Protein AF-I7J2C7-F1 (afdb_monomer_lite)

Organism: NCBI:txid1091495

Sequence (178 aa):
MNTPAATLNEISPRSGIKGGLLIFFVYQILDLVGWIIYYGMISTVLFKLRSLVIQTFQSHSVIPSNYNFALNLLLTTASLNILVGFYSIFLKYKILRFTRDKSNPKSPRKIVKLMWIDYLCNLMGYGFLLISVFSLNGFRTNNALEFGTVAGLIGFKIMWTWYFKNSTRVFNTYGANA

Structure (mmCIF, N/CA/C/O backbone):
data_AF-I7J2C7-F1
#
_entry.id   AF-I7J2C7-F1
#
loop_
_atom_site.group_PDB
_atom_site.id
_atom_site.type_symbol
_atom_site.label_atom_id
_atom_site.label_alt_id
_atom_site.label_comp_id
_atom_site.label_asym_id
_atom_site.label_entity_id
_atom_site.label_seq_id
_atom_site.pdbx_PDB_ins_code
_atom_site.Cartn_x
_atom_site.Cartn_y
_atom_site.Cartn_z
_atom_site.occupancy
_atom_site.B_iso_or_equiv
_atom_site.auth_seq_id
_atom_site.auth_comp_id
_atom_site.auth_asym_id
_atom_site.auth_atom_id
_atom_site.pdbx_PDB_model_num
ATOM 1 N N . MET A 1 1 ? -16.400 -36.805 43.808 1.00 37.84 1 MET A N 1
ATOM 2 C CA . MET A 1 1 ? -15.170 -36.302 43.160 1.00 37.84 1 MET A CA 1
ATOM 3 C C . MET A 1 1 ? -15.551 -35.833 41.771 1.00 37.84 1 MET A C 1
ATOM 5 O O . MET A 1 1 ? -15.903 -36.654 40.938 1.00 37.84 1 MET A O 1
ATOM 9 N N . ASN A 1 2 ? -15.588 -34.516 41.581 1.00 38.22 2 ASN A N 1
ATOM 10 C CA . ASN A 1 2 ? -15.958 -33.877 40.323 1.00 38.22 2 ASN A CA 1
ATOM 11 C C . ASN A 1 2 ? -14.674 -33.604 39.545 1.00 38.22 2 ASN A C 1
ATOM 13 O O . ASN A 1 2 ? -13.873 -32.782 39.979 1.00 38.22 2 ASN A O 1
ATOM 17 N N . THR A 1 3 ? -14.480 -34.263 38.412 1.00 39.06 3 THR A N 1
ATOM 18 C CA . THR A 1 3 ? -13.583 -33.777 37.363 1.00 39.06 3 THR A CA 1
ATOM 19 C C . THR A 1 3 ? -14.433 -32.927 36.422 1.00 39.06 3 THR A C 1
ATOM 21 O O . THR A 1 3 ? -15.258 -33.480 35.693 1.00 39.06 3 THR A O 1
ATOM 24 N N . PRO A 1 4 ? -14.309 -31.587 36.434 1.00 41.97 4 PRO A N 1
ATOM 25 C CA . PRO A 1 4 ? -14.944 -30.775 35.415 1.00 41.97 4 PRO A CA 1
ATOM 26 C C . PRO A 1 4 ? -14.268 -31.085 34.085 1.00 41.97 4 PRO A C 1
ATOM 28 O O . PRO A 1 4 ? -13.038 -31.103 33.993 1.00 41.97 4 PRO A O 1
ATOM 31 N N . ALA A 1 5 ? -15.093 -31.330 33.070 1.00 42.91 5 ALA A N 1
ATOM 32 C CA . ALA A 1 5 ? -14.685 -31.402 31.681 1.00 42.91 5 ALA A CA 1
ATOM 33 C C . ALA A 1 5 ? -13.742 -30.233 31.374 1.00 42.91 5 ALA A C 1
ATOM 35 O O . ALA A 1 5 ? -14.137 -29.070 31.481 1.00 42.91 5 ALA A O 1
ATOM 36 N N . ALA A 1 6 ? -12.493 -30.558 31.033 1.00 43.91 6 ALA A N 1
ATOM 37 C CA . ALA A 1 6 ? -11.533 -29.598 30.524 1.00 43.91 6 ALA A CA 1
ATOM 38 C C . ALA A 1 6 ? -12.186 -28.906 29.326 1.00 43.91 6 ALA A C 1
ATOM 40 O O . ALA A 1 6 ? -12.436 -29.503 28.279 1.00 43.91 6 ALA A O 1
ATOM 41 N N . THR A 1 7 ? -12.559 -27.655 29.556 1.00 42.50 7 THR A N 1
ATOM 42 C CA . THR A 1 7 ? -13.227 -26.786 28.608 1.00 42.50 7 THR A CA 1
ATOM 43 C C . THR A 1 7 ? -12.412 -26.726 27.330 1.00 42.50 7 THR A C 1
ATOM 45 O O . THR A 1 7 ? -11.284 -26.237 27.315 1.00 42.50 7 THR A O 1
ATOM 48 N N . LEU A 1 8 ? -13.037 -27.180 26.251 1.00 36.81 8 LEU A N 1
ATOM 49 C CA . LEU A 1 8 ? -12.616 -27.111 24.853 1.00 36.81 8 LEU A CA 1
ATOM 50 C C . LEU A 1 8 ? -12.587 -25.649 24.333 1.00 36.81 8 LEU A C 1
ATOM 52 O O . LEU A 1 8 ? -13.018 -25.364 23.223 1.00 36.81 8 LEU A O 1
ATOM 56 N N . ASN A 1 9 ? -12.120 -24.702 25.157 1.00 37.16 9 ASN A N 1
ATOM 57 C CA . ASN A 1 9 ? -12.208 -23.253 24.941 1.00 37.16 9 ASN A CA 1
ATOM 58 C C . ASN A 1 9 ? -10.862 -22.557 24.691 1.00 37.16 9 ASN A C 1
ATOM 60 O O . ASN A 1 9 ? -10.829 -21.334 24.570 1.00 37.16 9 ASN A O 1
ATOM 64 N N . GLU A 1 10 ? -9.753 -23.283 24.551 1.00 36.59 10 GLU A N 1
ATOM 65 C CA . GLU A 1 10 ? -8.435 -22.658 24.347 1.00 36.59 10 GLU A CA 1
ATOM 66 C C . GLU A 1 10 ? -7.844 -22.852 22.948 1.00 36.59 10 GLU A C 1
ATOM 68 O O . GLU A 1 10 ? -6.632 -22.867 22.760 1.00 36.59 10 GLU A O 1
ATOM 73 N N . ILE A 1 11 ? -8.702 -22.875 21.927 1.00 40.72 11 ILE A N 1
ATOM 74 C CA . ILE A 1 11 ? -8.290 -22.500 20.563 1.00 40.72 11 ILE A CA 1
ATOM 75 C C . ILE A 1 11 ? -9.094 -21.274 20.106 1.00 40.72 11 ILE A C 1
ATOM 77 O O . ILE A 1 11 ? -9.543 -21.153 18.972 1.00 40.72 11 ILE A O 1
ATOM 81 N N . SER A 1 12 ? -9.295 -20.314 21.012 1.00 39.72 12 SER A N 1
ATOM 82 C CA . SER A 1 12 ? -9.587 -18.938 20.611 1.00 39.72 12 SER A CA 1
ATOM 83 C C . SER A 1 12 ? -8.271 -18.311 20.143 1.00 39.72 12 SER A C 1
ATOM 85 O O . SER A 1 12 ? -7.326 -18.263 20.936 1.00 39.72 12 SER A O 1
ATOM 87 N N . PRO A 1 13 ? -8.160 -17.776 18.911 1.00 42.62 13 PRO A N 1
ATOM 88 C CA . PRO A 1 13 ? -6.963 -17.049 18.528 1.00 42.62 13 PRO A CA 1
ATOM 89 C C . PRO A 1 13 ? -6.772 -15.895 19.516 1.00 42.62 13 PRO A C 1
ATOM 91 O O . PRO A 1 13 ? -7.658 -15.060 19.705 1.00 42.62 13 PRO A O 1
ATOM 94 N N . ARG A 1 14 ? -5.595 -15.840 20.148 1.00 45.19 14 ARG A N 1
ATOM 95 C CA . ARG A 1 14 ? -5.160 -14.792 21.093 1.00 45.19 14 ARG A CA 1
ATOM 96 C C . ARG A 1 14 ? -5.296 -13.356 20.554 1.00 45.19 14 ARG A C 1
ATOM 98 O O . ARG A 1 14 ? -5.109 -12.398 21.297 1.00 45.19 14 ARG A O 1
ATOM 105 N N . SER A 1 15 ? -5.664 -13.153 19.290 1.00 50.53 15 SER A N 1
ATOM 106 C CA . SER A 1 15 ? -6.125 -11.862 18.792 1.00 50.53 15 SER A CA 1
ATOM 107 C C . SER A 1 15 ? -7.632 -11.726 19.006 1.00 50.53 15 SER A C 1
ATOM 109 O O . SER A 1 15 ? -8.421 -12.174 18.180 1.00 50.53 15 SER A O 1
ATOM 111 N N . GLY A 1 16 ? -8.068 -11.033 20.060 1.00 57.75 16 GLY A N 1
ATOM 112 C CA . GLY A 1 16 ? -9.484 -10.649 20.229 1.00 57.75 16 GLY A CA 1
ATOM 113 C C . GLY A 1 16 ? -9.999 -9.625 19.189 1.00 57.75 16 GLY A C 1
ATOM 114 O O . GLY A 1 16 ? -10.670 -8.669 19.562 1.00 57.75 16 GLY A O 1
ATOM 115 N N . ILE A 1 17 ? -9.558 -9.726 17.937 1.00 65.06 17 ILE A N 1
ATOM 116 C CA . ILE A 1 17 ? -10.013 -8.984 16.765 1.00 65.06 17 ILE A CA 1
ATOM 117 C C . ILE A 1 17 ? -11.156 -9.825 16.179 1.00 65.06 17 ILE A C 1
ATOM 119 O O . ILE A 1 17 ? -10.936 -10.974 15.810 1.00 65.06 17 ILE A O 1
ATOM 123 N N . LYS A 1 18 ? -12.383 -9.292 16.134 1.00 76.56 18 LYS A N 1
ATOM 124 C CA . LYS A 1 18 ? -13.581 -10.036 15.697 1.00 76.56 18 LYS A CA 1
ATOM 125 C C . LYS A 1 18 ? -14.378 -9.260 14.642 1.00 76.56 18 LYS A C 1
ATOM 127 O O . LYS A 1 18 ? -14.317 -8.030 14.573 1.00 76.56 18 LYS A O 1
ATOM 132 N N . GLY A 1 19 ? -15.160 -9.981 13.836 1.00 83.06 19 GLY A N 1
ATOM 133 C CA . GLY A 1 19 ? -16.050 -9.405 12.820 1.00 83.06 19 GLY A CA 1
ATOM 134 C C . GLY A 1 19 ? -15.302 -8.627 11.730 1.00 83.06 19 GLY A C 1
ATOM 135 O O . GLY A 1 19 ? -14.233 -9.043 11.297 1.00 83.06 19 GLY A O 1
ATOM 136 N N . GLY A 1 20 ? -15.827 -7.470 11.312 1.00 84.12 20 GLY A N 1
ATOM 137 C CA . GLY A 1 20 ? -15.223 -6.644 10.251 1.00 84.12 20 GLY A CA 1
ATOM 138 C C . GLY A 1 20 ? -13.767 -6.228 10.503 1.00 84.12 20 GLY A C 1
ATOM 139 O O . GLY A 1 20 ? -13.012 -6.025 9.562 1.00 84.12 20 GLY A O 1
ATOM 140 N N . LEU A 1 21 ? -13.336 -6.178 11.766 1.00 85.38 21 LEU A N 1
ATOM 141 C CA . LEU A 1 21 ? -11.957 -5.866 12.146 1.00 85.38 21 LEU A CA 1
ATOM 142 C C . LEU A 1 21 ? -11.003 -7.031 11.838 1.00 85.38 21 LEU A C 1
ATOM 144 O O . LEU A 1 21 ? -9.850 -6.808 11.479 1.00 85.38 21 LEU A O 1
ATOM 148 N N . LEU A 1 22 ? -11.501 -8.270 11.927 1.00 86.81 22 LEU A N 1
ATOM 149 C CA . LEU A 1 22 ? -10.761 -9.470 11.536 1.00 86.81 22 LEU A CA 1
ATOM 150 C C . LEU A 1 22 ? -10.650 -9.552 10.015 1.00 86.81 22 LEU A C 1
ATOM 152 O O . LEU A 1 22 ? -9.568 -9.817 9.506 1.00 86.81 22 LEU A O 1
ATOM 156 N N . ILE A 1 23 ? -11.739 -9.249 9.301 1.00 90.38 23 ILE A N 1
ATOM 157 C CA . ILE A 1 23 ? -11.749 -9.186 7.831 1.00 90.38 23 ILE A CA 1
ATOM 158 C C . ILE A 1 23 ? -10.731 -8.152 7.344 1.00 90.38 23 ILE A C 1
ATOM 160 O O . ILE A 1 23 ? -9.902 -8.464 6.494 1.00 90.38 23 ILE A O 1
ATOM 164 N N . PHE A 1 24 ? -10.732 -6.952 7.935 1.00 90.69 24 PHE A N 1
ATOM 165 C CA . PHE A 1 24 ? -9.732 -5.928 7.642 1.00 90.69 24 PHE A CA 1
ATOM 166 C C . PHE A 1 24 ? -8.308 -6.431 7.890 1.00 90.69 24 PHE A C 1
ATOM 168 O O . PHE A 1 24 ? -7.430 -6.261 7.050 1.00 90.69 24 PHE A O 1
ATOM 175 N N . PHE A 1 25 ? -8.081 -7.062 9.043 1.00 90.00 25 PHE A N 1
ATOM 176 C CA . PHE A 1 25 ? -6.768 -7.557 9.430 1.00 90.00 25 PHE A CA 1
ATOM 177 C C . PHE A 1 25 ? -6.238 -8.625 8.459 1.00 90.00 25 PHE A C 1
ATOM 179 O O . PHE A 1 25 ? -5.095 -8.534 8.018 1.00 90.00 25 PHE A O 1
ATOM 186 N N . VAL A 1 26 ? -7.075 -9.595 8.079 1.00 90.88 26 VAL A N 1
ATOM 187 C CA . VAL A 1 26 ? -6.729 -10.633 7.094 1.00 90.88 26 VAL A CA 1
ATOM 188 C C . VAL A 1 26 ? -6.475 -10.016 5.721 1.00 90.88 26 VAL A C 1
ATOM 190 O O . VAL A 1 26 ? -5.464 -10.332 5.099 1.00 90.88 26 VAL A O 1
ATOM 193 N N . TYR A 1 27 ? -7.327 -9.085 5.280 1.00 90.81 27 TYR A N 1
ATOM 194 C CA . TYR A 1 27 ? -7.121 -8.352 4.030 1.00 90.81 27 TYR A CA 1
ATOM 195 C C . TYR A 1 27 ? -5.754 -7.654 4.005 1.00 90.81 27 TYR A C 1
ATOM 197 O O . TYR A 1 27 ? -5.016 -7.803 3.041 1.00 90.81 27 TYR A O 1
ATOM 205 N N . GLN A 1 28 ? -5.376 -6.950 5.077 1.00 90.69 28 GLN A N 1
ATOM 206 C CA . GLN A 1 28 ? -4.086 -6.255 5.149 1.00 90.69 28 GLN A CA 1
ATOM 207 C C . GLN A 1 28 ? -2.888 -7.219 5.127 1.00 90.69 28 GLN A C 1
ATOM 209 O O . GLN A 1 28 ? -1.834 -6.855 4.610 1.00 90.69 28 GLN A O 1
ATOM 214 N N . ILE A 1 29 ? -3.029 -8.442 5.656 1.00 91.88 29 ILE A N 1
ATOM 215 C CA . ILE A 1 29 ? -1.995 -9.483 5.530 1.00 91.88 29 ILE A CA 1
ATOM 216 C C . ILE A 1 29 ? -1.878 -9.943 4.078 1.00 91.88 29 ILE A C 1
ATOM 218 O O . ILE A 1 29 ? -0.770 -9.985 3.553 1.00 91.88 29 ILE A O 1
ATOM 222 N N . LEU A 1 30 ? -2.998 -10.287 3.438 1.00 91.94 30 LEU A N 1
ATOM 223 C CA . LEU A 1 30 ? -3.001 -10.756 2.050 1.00 91.94 30 LEU A CA 1
ATOM 224 C C . LEU A 1 30 ? -2.448 -9.687 1.103 1.00 91.94 30 LEU A C 1
ATOM 226 O O . LEU A 1 30 ? -1.608 -9.992 0.262 1.00 91.94 30 LEU A O 1
ATOM 230 N N . ASP A 1 31 ? -2.860 -8.435 1.299 1.00 87.81 31 ASP A N 1
ATOM 231 C CA . ASP A 1 31 ? -2.361 -7.275 0.564 1.00 87.81 31 ASP A CA 1
ATOM 232 C C . ASP A 1 31 ? -0.843 -7.120 0.774 1.00 87.81 31 ASP A C 1
ATOM 234 O O . ASP A 1 31 ? -0.085 -7.071 -0.190 1.00 87.81 31 ASP A O 1
ATOM 238 N N . LEU A 1 32 ? -0.356 -7.159 2.021 1.00 91.38 32 LEU A N 1
ATOM 239 C CA . LEU A 1 32 ? 1.082 -7.104 2.318 1.00 91.38 32 LEU A CA 1
ATOM 240 C C . LEU A 1 32 ? 1.875 -8.224 1.623 1.00 91.38 32 LEU A C 1
ATOM 242 O O . LEU A 1 32 ? 2.908 -7.946 1.015 1.00 91.38 32 LEU A O 1
ATOM 246 N N . VAL A 1 33 ? 1.410 -9.473 1.705 1.00 91.25 33 VAL A N 1
ATOM 247 C CA . VAL A 1 33 ? 2.074 -10.624 1.069 1.00 91.25 33 VAL A CA 1
ATOM 248 C C . VAL A 1 33 ? 2.099 -10.459 -0.451 1.00 91.25 33 VAL A C 1
ATOM 250 O O . VAL A 1 33 ? 3.151 -10.643 -1.061 1.00 91.25 33 VAL A O 1
ATOM 253 N N . GLY A 1 34 ? 0.979 -10.051 -1.053 1.00 87.06 34 GLY A N 1
ATOM 254 C CA . GLY A 1 34 ? 0.893 -9.784 -2.488 1.00 87.06 34 GLY A CA 1
ATOM 255 C C . GLY A 1 34 ? 1.897 -8.724 -2.942 1.00 87.06 34 GLY A C 1
ATOM 256 O O . GLY A 1 34 ? 2.622 -8.937 -3.913 1.00 87.06 34 GLY A O 1
ATOM 257 N N . TRP A 1 35 ? 2.018 -7.624 -2.196 1.00 85.69 35 TRP A N 1
ATOM 258 C CA . TRP A 1 35 ? 2.981 -6.564 -2.499 1.00 85.69 35 TRP A CA 1
ATOM 259 C C . TRP A 1 35 ? 4.440 -6.995 -2.327 1.00 85.69 35 TRP A C 1
ATOM 261 O O . TRP A 1 35 ? 5.276 -6.620 -3.148 1.00 85.69 35 TRP A O 1
ATOM 271 N N . ILE A 1 36 ? 4.757 -7.804 -1.310 1.00 86.56 36 ILE A N 1
ATOM 272 C CA . ILE A 1 36 ? 6.105 -8.368 -1.136 1.00 86.56 36 ILE A CA 1
ATOM 273 C C . ILE A 1 36 ? 6.481 -9.235 -2.343 1.00 86.56 36 ILE A C 1
ATOM 275 O O . ILE A 1 36 ? 7.577 -9.084 -2.882 1.00 86.56 36 ILE A O 1
ATOM 279 N N . ILE A 1 37 ? 5.575 -10.108 -2.794 1.00 86.69 37 ILE A N 1
ATOM 280 C CA . ILE A 1 37 ? 5.808 -10.970 -3.962 1.00 86.69 37 ILE A CA 1
ATOM 281 C C . ILE A 1 37 ? 5.993 -10.117 -5.221 1.00 86.69 37 ILE A C 1
ATOM 283 O O . ILE A 1 37 ? 6.993 -10.266 -5.923 1.00 86.69 37 ILE A O 1
ATOM 287 N N . TYR A 1 38 ? 5.073 -9.183 -5.476 1.00 83.31 38 TYR A N 1
ATOM 288 C CA . TYR A 1 38 ? 5.108 -8.301 -6.643 1.00 83.31 38 TYR A CA 1
ATOM 289 C C . TYR A 1 38 ? 6.422 -7.513 -6.738 1.00 83.31 38 TYR A C 1
ATOM 291 O O . TYR A 1 38 ? 7.107 -7.552 -7.764 1.00 83.31 38 TYR A O 1
ATOM 299 N N . TYR A 1 39 ? 6.836 -6.857 -5.651 1.00 78.88 39 TYR A N 1
ATOM 300 C CA . TYR A 1 39 ? 8.082 -6.091 -5.643 1.00 78.88 39 TYR A CA 1
ATOM 301 C C . TYR A 1 39 ? 9.337 -6.961 -5.624 1.00 78.88 39 TYR A C 1
ATOM 303 O O . TYR A 1 39 ? 10.355 -6.550 -6.185 1.00 78.88 39 TYR A O 1
ATOM 311 N N . GLY A 1 40 ? 9.279 -8.168 -5.056 1.00 79.75 40 GLY A N 1
ATOM 312 C CA . GLY A 1 40 ? 10.351 -9.154 -5.192 1.00 79.75 40 GLY A CA 1
ATOM 313 C C . GLY A 1 40 ? 10.581 -9.546 -6.656 1.00 79.75 40 GLY A C 1
ATOM 314 O O . GLY A 1 40 ? 11.722 -9.550 -7.133 1.00 79.75 40 GLY A O 1
ATOM 315 N N . MET A 1 41 ? 9.501 -9.788 -7.408 1.00 79.50 41 MET A N 1
ATOM 316 C CA . MET A 1 41 ? 9.576 -10.101 -8.840 1.00 79.50 41 MET A CA 1
ATOM 317 C C . MET A 1 41 ? 10.127 -8.921 -9.650 1.00 79.50 41 MET A C 1
ATOM 319 O O . MET A 1 41 ? 11.067 -9.098 -10.425 1.00 79.50 41 MET A O 1
ATOM 323 N N . ILE A 1 42 ? 9.610 -7.708 -9.426 1.00 75.94 42 ILE A N 1
ATOM 324 C CA . ILE A 1 42 ? 10.071 -6.497 -10.126 1.00 75.94 42 ILE A CA 1
ATOM 325 C C . ILE A 1 42 ? 11.546 -6.211 -9.850 1.00 75.94 42 ILE A C 1
ATOM 327 O O . ILE A 1 42 ? 12.306 -5.942 -10.781 1.00 75.94 42 ILE A O 1
ATOM 331 N N . SER A 1 43 ? 11.979 -6.326 -8.594 1.00 70.88 43 SER A N 1
ATOM 332 C CA . SER A 1 43 ? 13.382 -6.114 -8.221 1.00 70.88 43 SER A CA 1
ATOM 333 C C . SER A 1 43 ? 14.312 -7.094 -8.944 1.00 70.88 43 SER A C 1
ATOM 335 O O . SER A 1 43 ? 15.374 -6.703 -9.427 1.00 70.88 43 SER A O 1
ATOM 337 N N . THR A 1 44 ? 13.886 -8.352 -9.097 1.00 76.12 44 THR A N 1
ATOM 338 C CA . THR A 1 44 ? 14.642 -9.378 -9.834 1.00 76.12 44 THR A CA 1
ATOM 339 C C . THR A 1 44 ? 14.776 -9.033 -11.320 1.00 76.12 44 THR A C 1
ATOM 341 O O . THR A 1 44 ? 15.859 -9.152 -11.896 1.00 76.12 44 THR A O 1
ATOM 344 N N . VAL A 1 45 ? 13.686 -8.581 -11.948 1.00 72.94 45 VAL A N 1
ATOM 345 C CA . VAL A 1 45 ? 13.679 -8.161 -13.360 1.00 72.94 45 VAL A CA 1
ATOM 346 C C . VAL A 1 45 ? 14.595 -6.955 -13.573 1.00 72.94 45 VAL A C 1
ATOM 348 O O . VAL A 1 45 ? 15.385 -6.937 -14.517 1.00 72.94 45 VAL A O 1
ATOM 351 N N . LEU A 1 46 ? 14.563 -5.981 -12.664 1.00 70.38 46 LEU A N 1
ATOM 352 C CA . LEU A 1 46 ? 15.393 -4.781 -12.751 1.00 70.38 46 LEU A CA 1
ATOM 353 C C . LEU A 1 46 ? 16.877 -5.060 -12.529 1.00 70.38 46 LEU A C 1
ATOM 355 O O . LEU A 1 46 ? 17.712 -4.461 -13.205 1.00 70.38 46 LEU A O 1
ATOM 359 N N . PHE A 1 47 ? 17.220 -6.009 -11.658 1.00 71.94 47 PHE A N 1
ATOM 360 C CA . PHE A 1 47 ? 18.605 -6.446 -11.495 1.00 71.94 47 PHE A CA 1
ATOM 361 C C . PHE A 1 47 ? 19.161 -7.058 -12.791 1.00 71.94 47 PHE A C 1
ATOM 363 O O . PHE A 1 47 ? 20.267 -6.717 -13.216 1.00 71.94 47 PHE A O 1
ATOM 370 N N . LYS A 1 48 ? 18.364 -7.898 -13.468 1.00 73.12 48 LYS A N 1
ATOM 371 C CA . LYS A 1 48 ? 18.728 -8.476 -14.772 1.00 73.12 48 LYS A CA 1
ATOM 372 C C . LYS A 1 48 ? 18.861 -7.407 -15.858 1.00 73.12 48 LYS A C 1
ATOM 374 O O . LYS A 1 48 ? 19.867 -7.395 -16.561 1.00 73.12 48 LYS A O 1
ATOM 379 N N . LEU A 1 49 ? 17.900 -6.485 -15.956 1.00 68.31 49 LEU A N 1
ATOM 380 C CA . LEU A 1 49 ? 17.953 -5.358 -16.897 1.00 68.31 49 LEU A CA 1
ATOM 381 C C . LEU A 1 49 ? 19.199 -4.502 -16.674 1.00 68.31 49 LEU A C 1
ATOM 383 O O . LEU A 1 49 ? 19.921 -4.230 -17.625 1.00 68.31 49 LEU A O 1
ATOM 387 N N . ARG A 1 50 ? 19.511 -4.141 -15.425 1.00 68.06 50 ARG A N 1
ATOM 388 C CA . ARG A 1 50 ? 20.723 -3.382 -15.091 1.00 68.06 50 ARG A CA 1
ATOM 389 C C . ARG A 1 50 ? 21.995 -4.108 -15.532 1.00 68.06 50 ARG A C 1
ATOM 391 O O . ARG A 1 50 ? 22.880 -3.472 -16.095 1.00 68.06 50 ARG A O 1
ATOM 398 N N . SER A 1 51 ? 22.089 -5.417 -15.298 1.00 70.50 51 SER A N 1
ATOM 399 C CA . SER A 1 51 ? 23.232 -6.219 -15.756 1.00 70.50 51 SER A CA 1
ATOM 400 C C . SER A 1 51 ? 23.380 -6.179 -17.279 1.00 70.50 51 SER A C 1
ATOM 402 O O . SER A 1 51 ? 24.485 -6.017 -17.790 1.00 70.50 51 SER A O 1
ATOM 404 N N . LEU A 1 52 ? 22.264 -6.294 -17.999 1.00 70.00 52 LEU A N 1
ATOM 405 C CA . LEU A 1 52 ? 22.223 -6.287 -19.461 1.00 70.00 52 LEU A CA 1
ATOM 406 C C . LEU A 1 52 ? 22.606 -4.909 -20.023 1.00 70.00 52 LEU A C 1
ATOM 408 O O . LEU A 1 52 ? 23.371 -4.814 -20.980 1.00 70.00 52 LEU A O 1
ATOM 412 N N . VAL A 1 53 ? 22.166 -3.834 -19.363 1.00 68.00 53 VAL A N 1
ATOM 413 C CA . VAL A 1 53 ? 22.598 -2.461 -19.649 1.00 68.00 53 VAL A CA 1
ATOM 414 C C . VAL A 1 53 ? 24.109 -2.321 -19.490 1.00 68.00 53 VAL A C 1
ATOM 416 O O . VAL A 1 53 ? 24.770 -1.904 -20.434 1.00 68.00 53 VAL A O 1
ATOM 419 N N . ILE A 1 54 ? 24.679 -2.719 -18.348 1.00 71.06 54 ILE A N 1
ATOM 420 C CA . ILE A 1 54 ? 26.129 -2.620 -18.100 1.00 71.06 54 ILE A CA 1
ATOM 421 C C . ILE A 1 54 ? 26.925 -3.370 -19.178 1.00 71.06 54 ILE A C 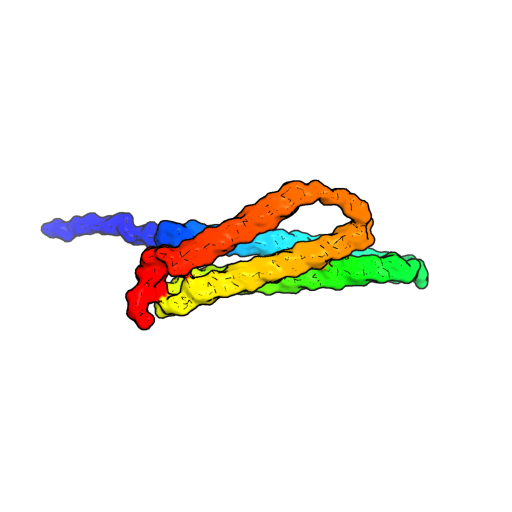1
ATOM 423 O O . ILE A 1 54 ? 27.877 -2.817 -19.722 1.00 71.06 54 ILE A O 1
ATOM 427 N N . GLN A 1 55 ? 26.502 -4.583 -19.545 1.00 72.38 55 GLN A N 1
ATOM 428 C CA . GLN A 1 55 ? 27.136 -5.360 -20.618 1.00 72.38 55 GLN A CA 1
ATOM 429 C C . GLN A 1 55 ? 27.038 -4.670 -21.987 1.00 72.38 55 GLN A C 1
ATOM 431 O O . GLN A 1 55 ? 27.988 -4.688 -22.769 1.00 72.38 55 GLN A O 1
ATOM 436 N N . THR A 1 56 ? 25.910 -4.019 -22.277 1.00 67.19 56 THR A N 1
ATOM 437 C CA . THR A 1 56 ? 25.715 -3.275 -23.531 1.00 67.19 56 THR A CA 1
ATOM 438 C C . THR A 1 56 ? 26.628 -2.045 -23.592 1.00 67.19 56 THR A C 1
ATOM 440 O O . THR A 1 56 ? 27.257 -1.802 -24.617 1.00 67.19 56 THR A O 1
ATOM 443 N N . PHE A 1 57 ? 26.782 -1.318 -22.480 1.00 67.69 57 PHE A N 1
ATOM 444 C CA . PHE A 1 57 ? 27.724 -0.194 -22.370 1.00 67.69 57 PHE A CA 1
ATOM 445 C C . PHE A 1 57 ? 29.189 -0.624 -22.464 1.00 67.69 57 PHE A C 1
ATOM 447 O O . PHE A 1 57 ? 29.998 0.105 -23.024 1.00 67.69 57 PHE A O 1
ATOM 454 N N . GLN A 1 58 ? 29.542 -1.796 -21.937 1.00 70.81 58 GLN A N 1
ATOM 455 C CA . GLN A 1 58 ? 30.906 -2.325 -22.036 1.00 70.81 58 GLN A CA 1
ATOM 456 C C . GLN A 1 58 ? 31.258 -2.815 -23.447 1.00 70.81 58 GLN A C 1
ATOM 458 O O . GLN A 1 58 ? 32.432 -2.845 -23.801 1.00 70.81 58 GLN A O 1
ATOM 463 N N . SER A 1 59 ? 30.261 -3.205 -24.247 1.00 71.44 59 SER A N 1
ATOM 464 C CA . SER A 1 59 ? 30.457 -3.776 -25.587 1.00 71.44 59 SER A CA 1
ATOM 465 C C . SER A 1 59 ? 30.345 -2.768 -26.734 1.00 71.44 59 SER A C 1
ATOM 467 O O . SER A 1 59 ? 30.773 -3.083 -27.841 1.00 71.44 59 SER A O 1
ATOM 469 N N . HIS A 1 60 ? 29.796 -1.570 -26.502 1.00 64.25 60 HIS A N 1
ATOM 470 C CA . HIS A 1 60 ? 29.575 -0.563 -27.546 1.00 64.25 60 HIS A CA 1
ATOM 471 C C . HIS A 1 60 ? 30.345 0.734 -27.263 1.00 64.25 60 HIS A C 1
ATOM 473 O O . HIS A 1 60 ? 30.210 1.329 -26.198 1.00 64.25 60 HIS A O 1
ATOM 479 N N . SER A 1 61 ? 31.117 1.205 -28.248 1.00 58.38 61 SER A N 1
ATOM 480 C CA . SER A 1 61 ? 31.940 2.422 -28.154 1.00 58.38 61 SER A CA 1
ATOM 481 C C . SER A 1 61 ? 31.146 3.729 -28.275 1.00 58.38 61 SER A C 1
ATOM 483 O O . SER A 1 61 ? 31.603 4.763 -27.792 1.00 58.38 61 SER A O 1
ATOM 485 N N . VAL A 1 62 ? 29.956 3.702 -28.890 1.00 62.75 62 VAL A N 1
ATOM 486 C CA . VAL A 1 62 ? 29.063 4.863 -29.032 1.00 62.75 62 VAL A CA 1
ATOM 487 C C . VAL A 1 62 ? 27.611 4.410 -28.882 1.00 62.75 62 VAL A C 1
ATOM 489 O O . VAL A 1 62 ? 27.106 3.642 -29.698 1.00 62.75 62 VAL A O 1
ATOM 492 N N . ILE A 1 63 ? 26.924 4.907 -27.853 1.00 64.25 63 ILE A N 1
ATOM 493 C CA . ILE A 1 63 ? 25.479 4.719 -27.672 1.00 64.25 63 ILE A CA 1
ATOM 494 C C . ILE A 1 63 ? 24.777 6.011 -28.104 1.00 64.25 63 ILE A C 1
ATOM 496 O O . ILE A 1 63 ? 25.127 7.077 -27.590 1.00 64.25 63 ILE A O 1
ATOM 500 N N . PRO A 1 64 ? 23.783 5.955 -29.011 1.00 69.56 64 PRO A N 1
ATOM 501 C CA . PRO A 1 64 ? 23.008 7.130 -29.397 1.00 69.56 64 PRO A CA 1
ATOM 502 C C . PRO A 1 64 ? 22.415 7.833 -28.167 1.00 69.56 64 PRO A C 1
ATOM 504 O O . PRO A 1 64 ? 21.826 7.187 -27.297 1.00 69.56 64 PRO A O 1
ATOM 507 N N . SER A 1 65 ? 22.531 9.161 -28.100 1.00 67.50 65 SER A N 1
ATOM 508 C CA . SER A 1 65 ? 22.094 9.974 -26.950 1.00 67.50 65 SER A CA 1
ATOM 509 C C . SER A 1 65 ? 20.631 9.730 -26.556 1.00 67.50 65 SER A C 1
ATOM 511 O O . SER A 1 65 ? 20.320 9.633 -25.369 1.00 67.50 65 SER A O 1
ATOM 513 N N . ASN A 1 66 ? 19.751 9.538 -27.541 1.00 68.50 66 ASN A N 1
ATOM 514 C CA . ASN A 1 66 ? 18.330 9.243 -27.332 1.00 68.50 66 ASN A CA 1
ATOM 515 C C . ASN A 1 66 ? 18.104 7.902 -26.613 1.00 68.50 66 ASN A C 1
ATOM 517 O O . ASN A 1 66 ? 17.220 7.794 -25.765 1.00 68.50 66 ASN A O 1
ATOM 521 N N . TYR A 1 67 ? 18.930 6.894 -26.909 1.00 67.69 67 TYR A N 1
ATOM 522 C CA . TYR A 1 67 ? 18.855 5.580 -26.269 1.00 67.69 67 TYR A CA 1
ATOM 523 C C . TYR A 1 67 ? 19.368 5.647 -24.827 1.00 67.69 67 TYR A C 1
ATOM 525 O O . TYR A 1 67 ? 18.749 5.104 -23.916 1.00 67.69 67 TYR A O 1
ATOM 533 N N . ASN A 1 68 ? 20.451 6.398 -24.599 1.00 71.44 68 ASN A N 1
ATOM 534 C CA . ASN A 1 68 ? 20.991 6.643 -23.262 1.00 71.44 68 ASN A CA 1
ATOM 535 C C . ASN A 1 68 ? 19.987 7.404 -22.370 1.00 71.44 68 ASN A C 1
ATOM 537 O O . ASN A 1 68 ? 19.792 7.059 -21.206 1.00 71.44 68 ASN A O 1
ATOM 541 N N . PHE A 1 69 ? 19.289 8.403 -22.916 1.00 72.12 69 PHE A N 1
ATOM 542 C CA . PHE A 1 69 ? 18.246 9.132 -22.191 1.00 72.12 69 PHE A CA 1
ATOM 543 C C . PHE A 1 69 ? 17.055 8.236 -21.814 1.00 72.12 69 PHE A C 1
ATOM 545 O O . PHE A 1 69 ? 16.682 8.182 -20.641 1.00 72.12 69 PHE A O 1
ATOM 552 N N . ALA A 1 70 ? 16.491 7.494 -22.775 1.00 71.00 70 ALA A N 1
ATOM 553 C CA . ALA A 1 70 ? 15.349 6.608 -22.533 1.00 71.00 70 ALA A CA 1
ATOM 554 C C . ALA A 1 70 ? 15.670 5.515 -21.500 1.00 71.00 70 ALA A C 1
ATOM 556 O O . ALA A 1 70 ? 14.852 5.204 -20.632 1.00 71.00 70 ALA A O 1
ATOM 557 N N . LEU A 1 71 ? 16.887 4.973 -21.554 1.00 72.44 71 LEU A N 1
ATOM 558 C CA . LEU A 1 71 ? 17.350 3.944 -20.636 1.00 72.44 71 LEU A CA 1
ATOM 559 C C . LEU A 1 71 ? 17.574 4.473 -19.215 1.00 72.44 71 LEU A C 1
ATOM 561 O O . LEU A 1 71 ? 17.161 3.827 -18.252 1.00 72.44 71 LEU A O 1
ATOM 565 N N . ASN A 1 72 ? 18.177 5.656 -19.067 1.00 76.44 72 ASN A N 1
ATOM 566 C CA . ASN A 1 72 ? 18.320 6.297 -17.759 1.00 76.44 72 ASN A CA 1
ATOM 567 C C . ASN A 1 72 ? 16.954 6.646 -17.165 1.00 76.44 72 ASN A C 1
ATOM 569 O O . ASN A 1 72 ? 16.713 6.360 -15.996 1.00 76.44 72 ASN A O 1
ATOM 573 N N . LEU A 1 73 ? 16.028 7.170 -17.973 1.00 77.38 73 LEU A N 1
ATOM 574 C CA . LEU A 1 73 ? 14.661 7.444 -17.533 1.00 77.38 73 LEU A CA 1
ATOM 575 C C . LEU A 1 73 ? 13.957 6.166 -17.052 1.00 77.38 73 LEU A C 1
ATOM 577 O O . LEU A 1 73 ? 13.329 6.179 -15.991 1.00 77.38 73 LEU A O 1
ATOM 581 N N . LEU A 1 74 ? 14.102 5.053 -17.780 1.00 75.12 74 LEU A N 1
ATOM 582 C CA . LEU A 1 74 ? 13.567 3.746 -17.391 1.00 75.12 74 LEU A CA 1
ATOM 583 C C . LEU A 1 74 ? 14.163 3.259 -16.061 1.00 75.12 74 LEU A C 1
ATOM 585 O O . LEU A 1 74 ? 13.424 2.849 -15.169 1.00 75.12 74 LEU A O 1
ATOM 589 N N . LEU A 1 75 ? 15.485 3.342 -15.894 1.00 76.50 75 LEU A N 1
ATOM 590 C CA . LEU A 1 75 ? 16.164 2.926 -14.663 1.00 76.50 75 LEU A CA 1
ATOM 591 C C . LEU A 1 75 ? 15.785 3.807 -13.463 1.00 76.50 75 LEU A C 1
ATOM 593 O O . LEU A 1 75 ? 15.552 3.287 -12.368 1.00 76.50 75 LEU A O 1
ATOM 597 N N . THR A 1 76 ? 15.685 5.125 -13.651 1.00 80.94 76 THR A N 1
ATOM 598 C CA . THR A 1 76 ? 15.284 6.069 -12.599 1.00 80.94 76 THR A CA 1
ATOM 599 C C . THR A 1 76 ? 13.839 5.834 -12.169 1.00 80.94 76 THR A C 1
ATOM 601 O O . THR A 1 76 ? 13.573 5.685 -10.978 1.00 80.94 76 THR A O 1
ATOM 604 N N . THR A 1 77 ? 12.904 5.746 -13.118 1.00 80.06 77 THR A N 1
ATOM 605 C CA . THR A 1 77 ? 11.479 5.509 -12.823 1.00 80.06 77 THR A CA 1
ATOM 606 C C . THR A 1 77 ? 11.250 4.150 -12.166 1.00 80.06 77 THR A C 1
ATOM 608 O O . THR A 1 77 ? 10.510 4.056 -11.186 1.00 80.06 77 THR A O 1
ATOM 611 N N . ALA A 1 78 ? 11.958 3.117 -12.616 1.00 76.00 78 ALA A N 1
ATOM 612 C CA . ALA A 1 78 ? 11.933 1.804 -11.993 1.00 76.00 78 ALA A CA 1
ATOM 613 C C . ALA A 1 78 ? 12.477 1.805 -10.552 1.00 76.00 78 ALA A C 1
ATOM 615 O O . ALA A 1 78 ? 11.870 1.216 -9.657 1.00 76.00 78 ALA A O 1
ATOM 616 N N . SER A 1 79 ? 13.588 2.507 -10.305 1.00 80.06 79 SER A N 1
ATOM 617 C CA . SER A 1 79 ? 14.178 2.637 -8.964 1.00 80.06 79 SER A CA 1
ATOM 618 C C . SER A 1 79 ? 13.250 3.386 -8.005 1.00 80.06 79 SER A C 1
ATOM 620 O O . SER A 1 79 ? 13.068 2.972 -6.859 1.00 80.06 79 SER A O 1
ATOM 622 N N . LEU A 1 80 ? 12.606 4.456 -8.482 1.00 85.31 80 LEU A N 1
ATOM 623 C CA . LEU A 1 80 ? 11.595 5.189 -7.718 1.00 85.31 80 LEU A CA 1
ATOM 624 C C . LEU A 1 80 ? 10.371 4.318 -7.417 1.00 85.31 80 LEU A C 1
ATOM 626 O O . LEU A 1 80 ? 9.844 4.375 -6.307 1.00 85.31 80 LEU A O 1
ATOM 630 N N . ASN A 1 81 ? 9.947 3.471 -8.358 1.00 82.88 81 ASN A N 1
ATOM 631 C CA . ASN A 1 81 ? 8.838 2.550 -8.130 1.00 82.88 81 ASN A CA 1
ATOM 632 C C . ASN A 1 81 ? 9.155 1.515 -7.039 1.00 82.88 81 ASN A C 1
ATOM 634 O O . ASN A 1 81 ? 8.331 1.287 -6.155 1.00 82.88 81 ASN A O 1
ATOM 638 N N . ILE A 1 82 ? 10.368 0.950 -7.044 1.00 82.62 82 ILE A N 1
ATOM 639 C CA . ILE A 1 82 ? 10.837 0.063 -5.969 1.00 82.62 82 ILE A CA 1
ATOM 640 C C . ILE A 1 82 ? 10.808 0.787 -4.616 1.00 82.62 82 ILE A C 1
ATOM 642 O O . ILE A 1 82 ? 10.331 0.228 -3.627 1.00 82.62 82 ILE A O 1
ATOM 646 N N . LEU A 1 83 ? 11.305 2.028 -4.555 1.00 86.12 83 LEU A N 1
ATOM 647 C CA . LEU A 1 83 ? 11.339 2.811 -3.316 1.00 86.12 83 LEU A CA 1
ATOM 648 C C . LEU A 1 83 ? 9.928 3.040 -2.757 1.00 86.12 83 LEU A C 1
ATOM 650 O O . LEU A 1 83 ? 9.682 2.824 -1.568 1.00 86.12 83 LEU A O 1
ATOM 654 N N . VAL A 1 84 ? 8.996 3.433 -3.629 1.00 87.75 84 VAL A N 1
ATOM 655 C CA . VAL A 1 84 ? 7.571 3.553 -3.300 1.00 87.75 84 VAL A CA 1
ATOM 656 C C . VAL A 1 84 ? 7.027 2.224 -2.778 1.00 87.75 84 VAL A C 1
ATOM 658 O O . VAL A 1 84 ? 6.306 2.208 -1.781 1.00 87.75 84 VAL A O 1
ATOM 661 N N . GLY A 1 85 ? 7.427 1.113 -3.391 1.00 85.25 85 GLY A N 1
ATOM 662 C CA . GLY A 1 85 ? 7.027 -0.222 -2.981 1.00 85.25 85 GLY A CA 1
ATOM 663 C C . GLY A 1 85 ? 7.459 -0.614 -1.580 1.00 85.25 85 GLY A C 1
ATOM 664 O O . GLY A 1 85 ? 6.633 -1.021 -0.763 1.00 85.25 85 GLY A O 1
ATOM 665 N N . PHE A 1 86 ? 8.738 -0.424 -1.257 1.00 87.06 86 PHE A N 1
ATOM 666 C CA . PHE A 1 86 ? 9.238 -0.656 0.099 1.00 87.06 86 PHE A CA 1
ATOM 667 C C . PHE A 1 86 ? 8.542 0.238 1.125 1.00 87.06 86 PHE A C 1
ATOM 669 O O . PHE A 1 86 ? 8.204 -0.216 2.222 1.00 87.06 86 PHE A O 1
ATOM 676 N N . TYR A 1 87 ? 8.282 1.496 0.768 1.00 90.94 87 TYR A N 1
ATOM 677 C CA . TYR A 1 87 ? 7.551 2.401 1.640 1.00 90.94 87 TYR A CA 1
ATOM 678 C C . TYR A 1 87 ? 6.096 1.949 1.851 1.00 90.94 87 TYR A C 1
ATOM 680 O O . TYR A 1 87 ? 5.619 1.953 2.986 1.00 90.94 87 TYR A O 1
ATOM 688 N N . SER A 1 88 ? 5.409 1.474 0.808 1.00 89.31 88 SER A N 1
ATOM 689 C CA . SER A 1 88 ? 4.062 0.895 0.916 1.00 89.31 88 SER A CA 1
ATOM 690 C C . SER A 1 88 ? 4.042 -0.345 1.822 1.00 89.31 88 SER A C 1
ATOM 692 O O . SER A 1 88 ? 3.228 -0.420 2.747 1.00 89.31 88 SER A O 1
ATOM 694 N N . ILE A 1 89 ? 4.998 -1.268 1.663 1.00 91.00 89 ILE A N 1
ATOM 695 C CA . ILE A 1 89 ? 5.172 -2.440 2.544 1.00 91.00 89 ILE A CA 1
ATOM 696 C C . ILE A 1 89 ? 5.325 -2.000 4.009 1.00 91.00 89 ILE A C 1
ATOM 698 O O . ILE A 1 89 ? 4.649 -2.520 4.904 1.00 91.00 89 ILE A O 1
ATOM 702 N N . PHE A 1 90 ? 6.160 -0.991 4.268 1.00 92.88 90 PHE A N 1
ATOM 703 C CA . PHE A 1 90 ? 6.348 -0.429 5.605 1.00 92.88 90 PHE A CA 1
ATOM 704 C C . PHE A 1 90 ? 5.061 0.182 6.186 1.00 92.88 90 PHE A C 1
ATOM 706 O O . PHE A 1 90 ? 4.759 -0.006 7.372 1.00 92.88 90 PHE A O 1
ATOM 713 N N . LEU A 1 91 ? 4.276 0.894 5.373 1.00 93.75 91 LEU A N 1
ATOM 714 C CA . LEU A 1 91 ? 2.993 1.458 5.794 1.00 93.75 91 LEU A CA 1
ATOM 715 C C . LEU A 1 91 ? 1.978 0.363 6.137 1.00 93.75 91 LEU A C 1
ATOM 717 O O . LEU A 1 91 ? 1.343 0.446 7.190 1.00 93.75 91 LEU A O 1
ATOM 721 N N . LYS A 1 92 ? 1.867 -0.685 5.314 1.00 91.94 92 LYS A N 1
ATOM 722 C CA . LYS A 1 92 ? 0.985 -1.838 5.567 1.00 91.94 92 LYS A CA 1
ATOM 723 C C . LYS A 1 92 ? 1.372 -2.581 6.841 1.00 91.94 92 LYS A C 1
ATOM 725 O O . LYS A 1 92 ? 0.510 -2.883 7.667 1.00 91.94 92 LYS A O 1
ATOM 730 N N . TYR A 1 93 ? 2.669 -2.766 7.086 1.00 93.06 93 TYR A N 1
ATOM 731 C CA . TYR A 1 93 ? 3.152 -3.305 8.357 1.00 93.06 93 TYR A CA 1
ATOM 732 C C . TYR A 1 93 ? 2.735 -2.433 9.556 1.00 93.06 93 TYR A C 1
ATOM 734 O O . TYR A 1 93 ? 2.239 -2.945 10.564 1.00 93.06 93 TYR A O 1
ATOM 742 N N . LYS A 1 94 ? 2.862 -1.102 9.451 1.00 94.19 94 LYS A N 1
ATOM 743 C CA . LYS A 1 94 ? 2.377 -0.181 10.494 1.00 94.19 94 LYS A CA 1
ATOM 744 C C . LYS A 1 94 ? 0.865 -0.278 10.697 1.00 94.19 94 LYS A C 1
ATOM 746 O O . LYS A 1 94 ? 0.426 -0.277 11.846 1.00 94.19 94 LYS A O 1
ATOM 751 N N . ILE A 1 95 ? 0.077 -0.386 9.627 1.00 92.62 95 ILE A N 1
ATOM 752 C CA . ILE A 1 95 ? -1.379 -0.580 9.703 1.00 92.62 95 ILE A CA 1
ATOM 753 C C . ILE A 1 95 ? -1.702 -1.858 10.482 1.00 92.62 95 ILE A C 1
ATOM 755 O O . ILE A 1 95 ? -2.496 -1.808 11.421 1.00 92.62 95 ILE A O 1
ATOM 759 N N . LEU A 1 96 ? -1.046 -2.979 10.167 1.00 93.00 96 LEU A N 1
ATOM 760 C CA . LEU A 1 96 ? -1.220 -4.243 10.892 1.00 93.00 96 LEU A CA 1
ATOM 761 C C . LEU A 1 96 ? -0.865 -4.107 12.376 1.00 93.00 96 LEU A C 1
ATOM 763 O O . LEU A 1 96 ? -1.608 -4.587 13.236 1.00 93.00 96 LEU A O 1
ATOM 767 N N . ARG A 1 97 ? 0.233 -3.410 12.692 1.00 91.81 97 ARG A N 1
ATOM 768 C CA . ARG A 1 97 ? 0.640 -3.141 14.077 1.00 91.81 97 ARG A CA 1
ATOM 769 C C . ARG A 1 97 ? -0.417 -2.332 14.831 1.00 91.81 97 ARG A C 1
ATOM 771 O O . ARG A 1 97 ? -0.816 -2.748 15.912 1.00 91.81 97 ARG A O 1
ATOM 778 N N . PHE A 1 98 ? -0.911 -1.231 14.260 1.00 90.75 98 PHE A N 1
ATOM 779 C CA . PHE A 1 98 ? -1.977 -0.434 14.883 1.00 90.75 98 PHE A CA 1
ATOM 780 C C . PHE A 1 98 ? -3.301 -1.192 14.976 1.00 90.75 98 PHE A C 1
ATOM 782 O O . PHE A 1 98 ? -4.048 -1.006 15.930 1.00 90.75 98 PHE A O 1
ATOM 789 N N . THR A 1 99 ? -3.574 -2.092 14.031 1.00 88.81 99 THR A N 1
ATOM 790 C CA . THR A 1 99 ? -4.773 -2.934 14.082 1.00 88.81 99 THR A CA 1
ATOM 791 C C . THR A 1 99 ? -4.735 -3.876 15.292 1.00 88.81 99 THR A C 1
ATOM 793 O O . THR A 1 99 ? -5.765 -4.132 15.913 1.00 88.81 99 THR A O 1
ATOM 796 N N . ARG A 1 100 ? -3.544 -4.348 15.682 1.00 87.31 100 ARG A N 1
ATOM 797 C CA . ARG A 1 100 ? -3.336 -5.170 16.886 1.00 87.31 100 ARG A CA 1
ATOM 798 C C . ARG A 1 100 ? -3.250 -4.354 18.185 1.00 87.31 100 ARG A C 1
ATOM 800 O O . ARG A 1 100 ? -3.565 -4.897 19.241 1.00 87.31 100 ARG A O 1
ATOM 807 N N . ASP A 1 101 ? -2.841 -3.087 18.115 1.00 85.50 101 ASP A N 1
ATOM 808 C CA . ASP A 1 101 ? -2.656 -2.180 19.260 1.00 85.50 101 ASP A CA 1
ATOM 809 C C . ASP A 1 101 ? -3.994 -1.634 19.796 1.00 85.50 101 ASP A C 1
ATOM 811 O O . ASP A 1 101 ? -4.413 -0.517 19.475 1.00 85.50 101 ASP A O 1
ATOM 815 N N . LYS A 1 102 ? -4.690 -2.459 20.588 1.00 81.00 102 LYS A N 1
ATOM 816 C CA . LYS A 1 102 ? -6.023 -2.156 21.140 1.00 81.00 102 LYS A CA 1
ATOM 817 C C . LYS A 1 102 ? -6.022 -1.202 22.327 1.00 81.00 102 LYS A C 1
ATOM 819 O O . LYS A 1 102 ? -7.042 -0.582 22.586 1.00 81.00 102 LYS A O 1
ATOM 824 N N . SER A 1 103 ? -4.910 -1.090 23.048 1.00 81.31 103 SER A N 1
ATOM 825 C CA . SER A 1 103 ? -4.802 -0.188 24.202 1.00 81.31 103 SER A CA 1
ATOM 826 C C . SER A 1 103 ? -4.719 1.284 23.790 1.00 81.31 103 SER A C 1
ATOM 828 O O . SER A 1 103 ? -4.768 2.169 24.640 1.00 81.31 103 SER A O 1
ATOM 830 N N . ASN A 1 104 ? -4.582 1.563 22.492 1.00 82.94 104 ASN A N 1
ATOM 831 C CA . ASN A 1 104 ? -4.413 2.902 21.963 1.00 82.94 104 ASN A CA 1
ATOM 832 C C . ASN A 1 104 ? -5.711 3.412 21.307 1.00 82.94 104 ASN A C 1
ATOM 834 O O . ASN A 1 104 ? -5.994 3.054 20.158 1.00 82.94 104 ASN A O 1
ATOM 838 N N . PRO A 1 105 ? -6.454 4.334 21.947 1.00 84.25 105 PRO A N 1
ATOM 839 C CA . PRO A 1 105 ? -7.704 4.869 21.394 1.00 84.25 105 PRO A CA 1
ATOM 840 C C . PRO A 1 105 ? -7.481 5.694 20.118 1.00 84.25 105 PRO A C 1
ATOM 842 O O . PRO A 1 105 ? -8.397 5.920 19.330 1.00 84.25 105 PRO A O 1
ATOM 845 N N . LYS A 1 106 ? -6.236 6.118 19.845 1.00 89.31 106 LYS A N 1
ATOM 846 C CA . LYS A 1 106 ? -5.874 6.829 18.609 1.00 89.31 106 LYS A CA 1
ATOM 847 C C . LYS A 1 106 ? -5.607 5.878 17.430 1.00 89.31 106 LYS A C 1
ATOM 849 O O . LYS A 1 106 ? -5.416 6.368 16.312 1.00 89.31 106 LYS A O 1
ATOM 854 N N . SER A 1 107 ? -5.583 4.556 17.639 1.00 89.06 107 SER A N 1
ATOM 855 C CA . SER A 1 107 ? -5.299 3.554 16.597 1.00 89.06 107 SER A CA 1
ATOM 856 C C . SER A 1 107 ? -6.226 3.655 15.378 1.00 89.06 107 SER A C 1
ATOM 858 O O . SER A 1 107 ? -5.686 3.758 14.275 1.00 89.06 107 SER A O 1
ATOM 860 N N . PRO A 1 108 ? -7.569 3.747 15.503 1.00 89.69 108 PRO A N 1
ATOM 861 C CA . PRO A 1 108 ? -8.467 3.878 14.347 1.00 89.69 108 PRO A CA 1
ATOM 862 C C . PRO A 1 108 ? -8.112 5.055 13.433 1.00 89.69 108 PRO A C 1
ATOM 864 O O . PRO A 1 108 ? -7.982 4.905 12.217 1.00 89.69 108 PRO A O 1
ATOM 867 N N . ARG A 1 109 ? -7.857 6.232 14.021 1.00 91.50 109 ARG A N 1
ATOM 868 C CA . ARG A 1 109 ? -7.477 7.439 13.271 1.00 91.50 109 ARG A CA 1
ATOM 869 C C . ARG A 1 109 ? -6.128 7.271 12.569 1.00 91.50 109 ARG A C 1
ATOM 871 O O . ARG A 1 109 ? -5.968 7.723 11.435 1.00 91.50 109 ARG A O 1
ATOM 878 N N . LYS A 1 110 ? -5.156 6.628 13.226 1.00 93.25 110 LYS A N 1
ATOM 879 C CA . LYS A 1 110 ? -3.840 6.338 12.633 1.00 93.25 110 LYS A CA 1
ATOM 880 C C . LYS A 1 110 ? -3.942 5.334 11.487 1.00 93.25 110 LYS A C 1
ATOM 882 O O . LYS A 1 110 ? -3.307 5.561 10.463 1.00 93.25 110 LYS A O 1
ATOM 887 N N . ILE A 1 111 ? -4.754 4.284 11.630 1.00 92.69 111 ILE A N 1
ATOM 888 C CA . ILE A 1 111 ? -5.001 3.285 10.581 1.00 92.69 111 ILE A CA 1
ATOM 889 C C . ILE A 1 111 ? -5.553 3.970 9.332 1.00 92.69 111 ILE A C 1
ATOM 891 O O . ILE A 1 111 ? -4.951 3.854 8.269 1.00 92.69 111 ILE A O 1
ATOM 895 N N . VAL A 1 112 ? -6.618 4.768 9.473 1.00 93.19 112 VAL A N 1
ATOM 896 C CA . VAL A 1 112 ? -7.205 5.518 8.351 1.00 93.19 112 VAL A CA 1
ATOM 897 C C . VAL A 1 112 ? -6.168 6.429 7.694 1.00 93.19 112 VAL A C 1
ATOM 899 O O . VAL A 1 112 ? -6.015 6.407 6.475 1.00 93.19 112 VAL A O 1
ATOM 902 N N . LYS A 1 113 ? -5.404 7.199 8.482 1.00 94.62 113 LYS A N 1
ATOM 903 C CA . LYS A 1 113 ? -4.356 8.079 7.939 1.00 94.62 113 LYS A CA 1
ATOM 904 C C . LYS A 1 113 ? -3.322 7.293 7.128 1.00 94.62 113 LYS A C 1
ATOM 906 O O . LYS A 1 113 ? -2.992 7.692 6.017 1.00 94.62 113 LYS A O 1
ATOM 911 N N . LEU A 1 114 ? -2.820 6.183 7.667 1.00 94.31 114 LEU A N 1
ATOM 912 C CA . LEU A 1 114 ? -1.829 5.349 6.988 1.00 94.31 114 LEU A CA 1
ATOM 913 C C . LEU A 1 114 ? -2.394 4.693 5.726 1.00 94.31 114 LEU A C 1
ATOM 915 O O . LEU A 1 114 ? -1.686 4.631 4.728 1.00 94.31 114 LEU A O 1
ATOM 919 N N . MET A 1 115 ? -3.662 4.269 5.732 1.00 92.94 115 MET A N 1
ATOM 920 C CA . MET A 1 115 ? -4.323 3.722 4.544 1.00 92.94 115 MET A CA 1
ATOM 921 C C . MET A 1 115 ? -4.380 4.730 3.394 1.00 92.94 115 MET A C 1
ATOM 923 O O . MET A 1 115 ? -4.182 4.345 2.242 1.00 92.94 115 MET A O 1
ATOM 927 N N . TRP A 1 116 ? -4.651 6.003 3.686 1.00 93.56 116 TRP A N 1
ATOM 928 C CA . TRP A 1 116 ? -4.668 7.057 2.669 1.00 93.56 116 TRP A CA 1
ATOM 929 C C . TRP A 1 116 ? -3.265 7.432 2.193 1.00 93.56 116 TRP A C 1
ATOM 931 O O . TRP A 1 116 ? -3.071 7.611 0.996 1.00 93.56 116 TRP A O 1
ATOM 941 N N . ILE A 1 117 ? -2.271 7.472 3.085 1.00 93.31 117 ILE A N 1
ATOM 942 C CA . ILE A 1 117 ? -0.870 7.677 2.677 1.00 93.31 117 ILE A CA 1
ATOM 943 C C . ILE A 1 117 ? -0.419 6.537 1.754 1.00 93.31 117 ILE A C 1
ATOM 945 O O . ILE A 1 117 ? 0.104 6.801 0.680 1.00 93.31 117 ILE A O 1
ATOM 949 N N . ASP A 1 118 ? -0.701 5.283 2.116 1.00 90.56 118 ASP A N 1
ATOM 950 C CA . ASP A 1 118 ? -0.404 4.111 1.282 1.00 90.56 118 ASP A CA 1
ATOM 951 C C . ASP A 1 118 ? -1.075 4.201 -0.096 1.00 90.56 118 ASP A C 1
ATOM 953 O O . ASP A 1 118 ? -0.474 3.863 -1.109 1.00 90.56 118 ASP A O 1
ATOM 957 N N . TYR A 1 119 ? -2.308 4.717 -0.158 1.00 88.38 119 TYR A N 1
ATOM 958 C CA . TYR A 1 119 ? -2.993 4.947 -1.432 1.00 88.38 119 TYR A CA 1
ATOM 959 C C . TYR A 1 119 ? -2.255 5.949 -2.319 1.00 88.38 119 TYR A C 1
ATOM 961 O O . TYR A 1 119 ? -2.030 5.671 -3.492 1.00 88.38 119 TYR A O 1
ATOM 969 N N . LEU A 1 120 ? -1.874 7.097 -1.753 1.00 89.00 120 LEU A N 1
ATOM 970 C CA . LEU A 1 120 ? -1.160 8.142 -2.483 1.00 89.00 120 LEU A CA 1
ATOM 971 C C . LEU A 1 120 ? 0.202 7.645 -2.973 1.00 89.00 120 LEU A C 1
ATOM 973 O O . LEU A 1 120 ? 0.566 7.908 -4.115 1.00 89.00 120 LEU A O 1
ATOM 977 N N . CYS A 1 121 ? 0.916 6.870 -2.153 1.00 87.81 121 CYS A N 1
ATOM 978 C CA . CYS A 1 121 ? 2.161 6.227 -2.564 1.00 87.81 121 CYS A CA 1
ATOM 979 C C . CYS A 1 121 ? 1.940 5.299 -3.761 1.00 87.81 121 CYS A C 1
ATOM 981 O O . CYS A 1 121 ? 2.644 5.424 -4.758 1.00 87.81 121 CYS A O 1
ATOM 983 N N . ASN A 1 122 ? 0.923 4.437 -3.714 1.00 82.62 122 ASN A N 1
ATOM 984 C CA . ASN A 1 122 ? 0.624 3.542 -4.831 1.00 82.62 122 ASN A CA 1
ATOM 985 C C . ASN A 1 122 ? 0.246 4.319 -6.098 1.00 82.62 122 ASN A C 1
ATOM 987 O O . ASN A 1 122 ? 0.718 3.969 -7.175 1.00 82.62 122 ASN A O 1
ATOM 991 N N . LEU A 1 123 ? -0.522 5.409 -5.980 1.00 84.94 123 LEU A N 1
ATOM 992 C CA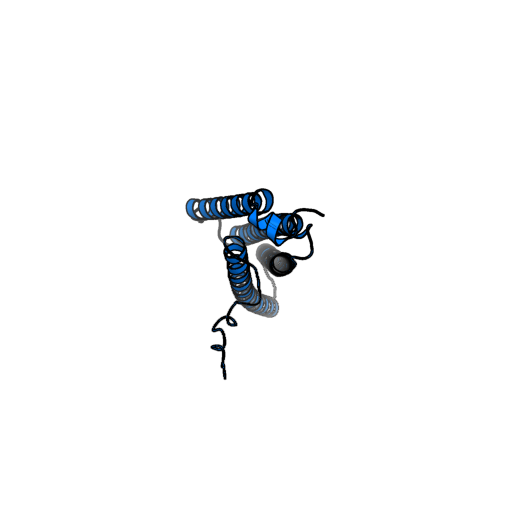 . LEU A 1 123 ? -0.854 6.288 -7.106 1.00 84.94 123 LEU A CA 1
ATOM 993 C C . LEU A 1 123 ? 0.406 6.895 -7.751 1.00 84.94 123 LEU A C 1
ATOM 995 O O . LEU A 1 123 ? 0.534 6.894 -8.973 1.00 84.94 123 LEU A O 1
ATOM 999 N N . MET A 1 124 ? 1.362 7.360 -6.938 1.00 83.38 124 MET A N 1
ATOM 1000 C CA . MET A 1 124 ? 2.658 7.841 -7.435 1.00 83.38 124 MET A CA 1
ATOM 1001 C C . MET A 1 124 ? 3.451 6.726 -8.127 1.00 83.38 124 MET A C 1
ATOM 1003 O O . MET A 1 124 ? 4.018 6.949 -9.194 1.00 83.38 124 MET A O 1
ATOM 1007 N N . GLY A 1 125 ? 3.453 5.516 -7.559 1.00 81.00 125 GLY A N 1
ATOM 1008 C CA . GLY A 1 125 ? 4.060 4.334 -8.173 1.00 81.00 125 GLY A CA 1
ATOM 1009 C C . GLY A 1 125 ? 3.468 4.026 -9.551 1.00 81.00 125 GLY A C 1
ATOM 1010 O O . GLY A 1 125 ? 4.211 3.864 -10.518 1.00 81.00 125 GLY A O 1
ATOM 1011 N N . TYR A 1 126 ? 2.138 4.022 -9.675 1.00 76.19 126 TYR A N 1
ATOM 1012 C CA . TYR A 1 126 ? 1.461 3.887 -10.969 1.00 76.19 126 TYR A CA 1
ATOM 1013 C C . TYR A 1 126 ? 1.883 4.979 -11.957 1.00 76.19 126 TYR A C 1
ATOM 1015 O O . TYR A 1 126 ? 2.168 4.671 -13.111 1.00 76.19 126 TYR A O 1
ATOM 1023 N N . GLY A 1 127 ? 2.003 6.230 -11.503 1.00 77.19 127 GLY A N 1
ATOM 1024 C CA . GLY A 1 127 ? 2.524 7.328 -12.320 1.00 77.19 127 GLY A CA 1
ATOM 1025 C C . GLY A 1 127 ? 3.930 7.051 -12.862 1.00 77.19 127 GLY A C 1
ATOM 1026 O O . GLY A 1 127 ? 4.172 7.225 -14.055 1.00 77.19 127 GLY A O 1
ATOM 1027 N N . PHE A 1 128 ? 4.843 6.549 -12.023 1.00 79.06 128 PHE A N 1
ATOM 1028 C CA . PHE A 1 128 ? 6.187 6.173 -12.473 1.00 79.06 128 PHE A CA 1
ATOM 1029 C C . PHE A 1 128 ? 6.166 5.042 -13.505 1.00 79.06 128 PHE A C 1
ATOM 1031 O O . PHE A 1 128 ? 6.872 5.144 -14.504 1.00 79.06 128 PHE A O 1
ATOM 1038 N N . LEU A 1 129 ? 5.332 4.011 -13.312 1.00 71.88 129 LEU A N 1
ATOM 1039 C CA . LEU A 1 129 ? 5.173 2.922 -14.288 1.00 71.88 129 LEU A CA 1
ATOM 1040 C C . LEU A 1 129 ? 4.640 3.425 -15.627 1.00 71.88 129 LEU A C 1
ATOM 1042 O O . LEU A 1 129 ? 5.150 3.022 -16.667 1.00 71.88 129 LEU A O 1
ATOM 1046 N N . LEU A 1 130 ? 3.652 4.321 -15.612 1.00 71.62 130 LEU A N 1
ATOM 1047 C CA . LEU A 1 130 ? 3.118 4.910 -16.837 1.00 71.62 130 LEU A CA 1
ATOM 1048 C C . LEU A 1 130 ? 4.212 5.652 -17.607 1.00 71.62 130 LEU A C 1
ATOM 1050 O O . LEU A 1 130 ? 4.357 5.414 -18.801 1.00 71.62 130 LEU A O 1
ATOM 1054 N N . ILE A 1 131 ? 5.029 6.472 -16.934 1.00 71.31 131 ILE A N 1
ATOM 1055 C CA . ILE A 1 131 ? 6.165 7.169 -17.566 1.00 71.31 131 ILE A CA 1
ATOM 1056 C C . ILE A 1 131 ? 7.141 6.162 -18.200 1.00 71.31 131 ILE A C 1
ATOM 1058 O O . ILE A 1 131 ? 7.562 6.364 -19.338 1.00 71.31 131 ILE A O 1
ATOM 1062 N N . SER A 1 132 ? 7.455 5.060 -17.507 1.00 65.75 132 SER A N 1
ATOM 1063 C CA . SER A 1 132 ? 8.305 3.983 -18.039 1.00 65.75 132 SER A CA 1
ATOM 1064 C C . SER A 1 132 ? 7.704 3.275 -19.261 1.00 65.75 132 SER A C 1
ATOM 1066 O O . SER A 1 132 ? 8.432 2.850 -20.152 1.00 65.75 132 SER A O 1
ATOM 1068 N N . VAL A 1 133 ? 6.379 3.106 -19.314 1.00 64.31 133 VAL A N 1
ATOM 1069 C CA . VAL A 1 133 ? 5.687 2.469 -20.448 1.00 64.31 133 VAL A CA 1
ATOM 1070 C C . VAL A 1 133 ? 5.591 3.427 -21.639 1.00 64.31 133 VAL A C 1
ATOM 1072 O O . VAL A 1 133 ? 5.805 3.012 -22.781 1.00 64.31 133 VAL A O 1
ATOM 1075 N N . PHE A 1 134 ? 5.330 4.714 -21.387 1.00 65.50 134 PHE A N 1
ATOM 1076 C CA . PHE A 1 134 ? 5.323 5.764 -22.408 1.00 65.50 134 PHE A CA 1
ATOM 1077 C C . PHE A 1 134 ? 6.665 5.873 -23.130 1.00 65.50 134 PHE A C 1
ATOM 1079 O O . PHE A 1 134 ? 6.678 6.033 -24.349 1.00 65.50 134 PHE A O 1
ATOM 1086 N N . SER A 1 135 ? 7.781 5.750 -22.406 1.00 62.25 135 SER A N 1
ATOM 1087 C CA . SER A 1 135 ? 9.113 5.811 -23.011 1.00 62.25 135 SER A CA 1
ATOM 1088 C C . SER A 1 135 ? 9.451 4.598 -23.884 1.00 62.25 135 SER A C 1
ATOM 1090 O O . SER A 1 135 ? 10.386 4.686 -24.675 1.00 62.25 135 SER A O 1
ATOM 1092 N N . LEU A 1 136 ? 8.713 3.487 -23.760 1.00 59.31 136 LEU A N 1
ATOM 1093 C CA . LEU A 1 136 ? 9.016 2.232 -24.451 1.00 59.31 136 LEU A CA 1
ATOM 1094 C C . LEU A 1 136 ? 8.080 1.896 -25.618 1.00 59.31 136 LEU A C 1
ATOM 1096 O O . LEU A 1 136 ? 8.552 1.280 -26.565 1.00 59.31 136 LEU A O 1
ATOM 1100 N N . ASN A 1 137 ? 6.783 2.237 -25.574 1.00 55.12 137 ASN A N 1
ATOM 1101 C CA . ASN A 1 137 ? 5.815 1.594 -26.484 1.00 55.12 137 ASN A CA 1
ATOM 1102 C C . ASN A 1 137 ? 4.644 2.442 -27.012 1.00 55.12 137 ASN A C 1
ATOM 1104 O O . ASN A 1 137 ? 3.735 1.860 -27.595 1.00 55.12 137 ASN A O 1
ATOM 1108 N N . GLY A 1 138 ? 4.626 3.774 -26.857 1.00 50.22 138 GLY A N 1
ATOM 1109 C CA . GLY A 1 138 ? 3.643 4.619 -27.565 1.00 50.22 138 GLY A CA 1
ATOM 1110 C C . GLY A 1 138 ? 2.185 4.123 -27.462 1.00 50.22 138 GLY A C 1
ATOM 1111 O O . GLY A 1 138 ? 1.578 3.769 -28.462 1.00 50.22 138 GLY A O 1
ATOM 1112 N N . PHE A 1 139 ? 1.670 4.040 -26.233 1.00 48.16 139 PHE A N 1
ATOM 1113 C CA . PHE A 1 139 ? 0.277 3.787 -25.826 1.00 48.16 139 PHE A CA 1
ATOM 1114 C C . PHE A 1 139 ? -0.577 2.791 -26.642 1.00 48.16 139 PHE A C 1
ATOM 1116 O O . PHE A 1 139 ? -1.278 3.146 -27.589 1.00 48.16 139 PHE A O 1
ATOM 1123 N N . ARG A 1 140 ? -0.679 1.559 -26.130 1.00 48.66 140 ARG A N 1
ATOM 1124 C CA . ARG A 1 140 ? -1.880 0.719 -26.276 1.00 48.66 140 ARG A CA 1
ATOM 1125 C C . ARG A 1 140 ? -2.186 0.022 -24.951 1.00 48.66 140 ARG A C 1
ATOM 1127 O O . ARG A 1 140 ? -1.740 -1.096 -24.721 1.00 48.66 140 ARG A O 1
ATOM 1134 N N . THR A 1 141 ? -2.936 0.687 -24.078 1.00 53.81 141 THR A N 1
ATOM 1135 C CA . THR A 1 141 ? -3.493 0.091 -22.854 1.00 53.81 141 THR A CA 1
ATOM 1136 C C . THR A 1 141 ? -5.017 0.076 -22.910 1.00 53.81 141 THR A C 1
ATOM 1138 O O . THR A 1 141 ? -5.662 0.926 -23.528 1.00 53.81 141 THR A O 1
ATOM 1141 N N . ASN A 1 142 ? -5.605 -0.950 -22.297 1.00 56.62 142 ASN A N 1
ATOM 1142 C CA . ASN A 1 142 ? -7.046 -1.173 -22.272 1.00 56.62 142 ASN A CA 1
ATOM 1143 C C . ASN A 1 142 ? -7.651 -0.356 -21.117 1.00 56.62 142 ASN A C 1
ATOM 1145 O O . ASN A 1 142 ? -7.893 -0.868 -20.023 1.00 56.62 142 ASN A O 1
ATOM 1149 N N . ASN A 1 143 ? -7.856 0.940 -21.365 1.00 60.59 143 ASN A N 1
ATOM 1150 C CA . ASN A 1 143 ? -8.179 1.953 -20.352 1.00 60.59 143 ASN A CA 1
ATOM 1151 C C . ASN A 1 143 ? -9.346 1.565 -19.415 1.00 60.59 143 ASN A C 1
ATOM 1153 O O . ASN A 1 143 ? -9.306 1.863 -18.225 1.00 60.59 143 ASN A O 1
ATOM 1157 N N . ALA A 1 144 ? -10.375 0.863 -19.899 1.00 61.06 144 ALA A N 1
ATOM 1158 C CA . ALA A 1 144 ? -11.575 0.569 -19.108 1.00 61.06 144 ALA A CA 1
ATOM 1159 C C . ALA A 1 144 ? -11.318 -0.313 -17.865 1.00 61.06 144 ALA A C 1
ATOM 1161 O O . ALA A 1 144 ? -11.875 -0.049 -16.797 1.00 61.06 144 ALA A O 1
ATOM 1162 N N . LEU A 1 145 ? -10.460 -1.334 -17.977 1.00 60.09 145 LEU A N 1
ATOM 1163 C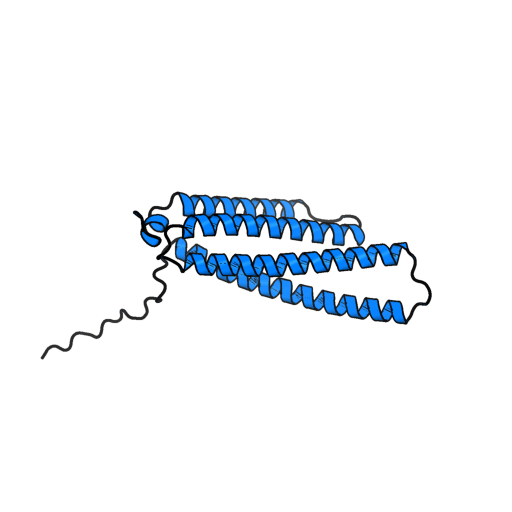 CA . LEU A 1 145 ? -10.156 -2.244 -16.864 1.00 60.09 145 LEU A CA 1
ATOM 1164 C C . LEU A 1 145 ? -9.302 -1.544 -15.793 1.00 60.09 145 LEU A C 1
ATOM 1166 O O . LEU A 1 145 ? -9.512 -1.725 -14.592 1.00 60.09 145 LEU A O 1
ATOM 1170 N N . GLU A 1 146 ? -8.364 -0.706 -16.229 1.00 63.41 146 GLU A N 1
ATOM 1171 C CA . GLU A 1 146 ? -7.461 0.043 -15.355 1.00 63.41 146 GLU A CA 1
ATOM 1172 C C . GLU A 1 146 ? -8.223 1.118 -14.566 1.00 63.41 146 GLU A C 1
ATOM 1174 O O . GLU A 1 146 ? -8.107 1.177 -13.339 1.00 63.41 146 GLU A O 1
ATOM 1179 N N . PHE A 1 147 ? -9.094 1.889 -15.231 1.00 65.75 147 PHE A N 1
ATOM 1180 C CA . PHE A 1 147 ? -9.965 2.862 -14.562 1.00 65.75 147 PHE A CA 1
ATOM 1181 C C . PHE A 1 147 ? -10.935 2.194 -13.578 1.00 65.75 147 PHE A C 1
ATOM 1183 O O . PHE A 1 147 ? -11.090 2.677 -12.453 1.00 65.75 147 PHE A O 1
ATOM 1190 N N . GLY A 1 148 ? -11.543 1.061 -13.952 1.00 68.19 148 GLY A N 1
ATOM 1191 C CA . GLY A 1 148 ? -12.418 0.293 -13.060 1.00 68.19 148 GLY A CA 1
ATOM 1192 C C . GLY A 1 148 ? -11.693 -0.222 -11.812 1.00 68.19 148 GLY A C 1
ATOM 1193 O O . GLY A 1 148 ? -12.232 -0.164 -10.707 1.00 68.19 148 GLY A O 1
ATOM 1194 N N . THR A 1 149 ? -10.436 -0.643 -11.963 1.00 69.88 149 THR A N 1
ATOM 1195 C CA . THR A 1 149 ? -9.604 -1.115 -10.846 1.00 69.88 149 THR A CA 1
ATOM 1196 C C . THR A 1 149 ? -9.253 0.027 -9.888 1.00 69.88 149 THR A C 1
ATOM 1198 O O . THR A 1 149 ? -9.395 -0.121 -8.674 1.00 69.88 149 THR A O 1
ATOM 1201 N N . VAL A 1 150 ? -8.873 1.200 -10.407 1.00 71.25 150 VAL A N 1
ATOM 1202 C CA . VAL A 1 150 ? -8.594 2.392 -9.582 1.00 71.25 150 VAL A CA 1
ATOM 1203 C C . VAL A 1 150 ? -9.854 2.861 -8.839 1.00 71.25 150 VAL A C 1
ATOM 1205 O O . VAL A 1 150 ? -9.796 3.126 -7.635 1.00 71.25 150 VAL A O 1
ATOM 1208 N N . ALA A 1 151 ? -11.007 2.897 -9.517 1.00 74.38 151 ALA A N 1
ATOM 1209 C CA . ALA A 1 151 ? -12.296 3.258 -8.922 1.00 74.38 151 ALA A CA 1
ATOM 1210 C C . ALA A 1 151 ? -12.748 2.260 -7.831 1.00 74.38 151 ALA A C 1
ATOM 1212 O O . ALA A 1 151 ? -13.239 2.656 -6.770 1.00 74.38 151 ALA A O 1
ATOM 1213 N N . GLY A 1 152 ? -12.528 0.961 -8.046 1.00 77.62 152 GLY A N 1
ATOM 1214 C CA . GLY A 1 152 ? -12.789 -0.072 -7.042 1.00 77.62 152 GLY A CA 1
ATOM 1215 C C . GLY A 1 152 ? -11.899 0.074 -5.805 1.00 77.62 152 GLY A C 1
ATOM 1216 O O . GLY A 1 152 ? -12.387 0.018 -4.675 1.00 77.62 152 GLY A O 1
ATOM 1217 N N . LEU A 1 153 ? -10.602 0.340 -5.999 1.00 80.00 153 LEU A N 1
ATOM 1218 C CA . LEU A 1 153 ? -9.644 0.530 -4.905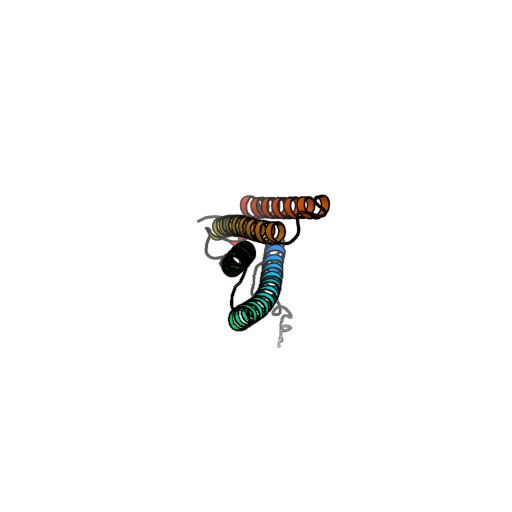 1.00 80.00 153 LEU A CA 1
ATOM 1219 C C . LEU A 1 153 ? -9.977 1.754 -4.043 1.00 80.00 153 LEU A C 1
ATOM 1221 O O . LEU A 1 153 ? -9.908 1.672 -2.812 1.00 80.00 153 LEU A O 1
ATOM 1225 N N . ILE A 1 154 ? -10.370 2.877 -4.655 1.00 84.31 154 ILE A N 1
ATOM 1226 C CA . ILE A 1 154 ? -10.774 4.066 -3.893 1.00 84.31 154 ILE A CA 1
ATOM 1227 C C . ILE A 1 154 ? -12.088 3.827 -3.141 1.00 84.31 154 ILE A C 1
ATOM 1229 O O . ILE A 1 154 ? -12.169 4.152 -1.954 1.00 84.31 154 ILE A O 1
ATOM 1233 N N . GLY A 1 155 ? -13.075 3.173 -3.768 1.00 82.44 155 GLY A N 1
ATOM 1234 C CA . GLY A 1 155 ? -14.331 2.792 -3.117 1.00 82.44 155 GLY A CA 1
ATOM 1235 C C . GLY A 1 155 ? -14.099 1.896 -1.898 1.00 82.44 155 GLY A C 1
ATOM 1236 O O . GLY A 1 155 ? -14.638 2.146 -0.818 1.00 82.44 155 GLY A O 1
ATOM 1237 N N . PHE A 1 156 ? -13.197 0.921 -2.023 1.00 84.62 156 PHE A N 1
ATOM 1238 C CA . PHE A 1 156 ? -12.817 0.035 -0.926 1.00 84.62 156 PHE A CA 1
ATOM 1239 C C . PHE A 1 156 ? -12.140 0.791 0.232 1.00 84.62 156 PHE A C 1
ATOM 1241 O O . PHE A 1 156 ? -12.435 0.537 1.403 1.00 84.62 156 PHE A O 1
ATOM 1248 N N . LYS A 1 157 ? -11.278 1.779 -0.056 1.00 87.38 157 LYS A N 1
ATOM 1249 C CA . LYS A 1 157 ? -10.655 2.621 0.987 1.00 87.38 157 LYS A CA 1
ATOM 1250 C C . LYS A 1 157 ? -11.651 3.561 1.669 1.00 87.38 157 LYS A C 1
ATOM 1252 O O . LYS A 1 157 ? -11.551 3.765 2.885 1.00 87.38 157 LYS A O 1
ATOM 1257 N N . ILE A 1 158 ? -12.627 4.093 0.933 1.00 90.12 158 ILE A N 1
ATOM 1258 C CA . ILE A 1 158 ? -13.726 4.891 1.497 1.00 90.12 158 ILE A CA 1
ATOM 1259 C C . ILE A 1 158 ? -14.575 4.028 2.436 1.00 90.12 158 ILE A C 1
ATOM 1261 O O . ILE A 1 158 ? -14.820 4.437 3.572 1.00 90.12 158 ILE A O 1
ATOM 1265 N N . MET A 1 159 ? -14.942 2.814 2.014 1.00 92.69 159 MET A N 1
ATOM 1266 C CA . MET A 1 159 ? -15.704 1.864 2.831 1.00 92.69 159 MET A CA 1
ATOM 1267 C C . MET A 1 159 ? -15.008 1.580 4.169 1.00 92.69 159 MET A C 1
ATOM 1269 O O . MET A 1 159 ? -15.620 1.705 5.230 1.00 92.69 159 MET A O 1
ATOM 1273 N N . TRP A 1 160 ? -13.709 1.265 4.150 1.00 91.56 160 TRP A N 1
ATOM 1274 C CA . TRP A 1 160 ? -12.956 1.040 5.387 1.00 91.56 160 TRP A CA 1
ATOM 1275 C C . TRP A 1 160 ? -12.813 2.301 6.232 1.00 91.56 160 TRP A C 1
ATOM 1277 O O . TRP A 1 160 ? -12.940 2.234 7.452 1.00 91.56 160 TRP A O 1
ATOM 1287 N N . THR A 1 161 ? -12.603 3.461 5.609 1.00 91.81 161 THR A N 1
ATOM 1288 C CA . THR A 1 161 ? -12.577 4.744 6.326 1.00 91.81 161 THR A CA 1
ATOM 1289 C C . THR A 1 161 ? -13.884 4.976 7.079 1.00 91.81 161 THR A C 1
ATOM 1291 O O . THR A 1 161 ? -13.858 5.365 8.245 1.00 91.81 161 THR A O 1
ATOM 1294 N N . TRP A 1 162 ? -15.020 4.710 6.434 1.00 92.50 162 TRP A N 1
ATOM 1295 C CA . TRP A 1 162 ? -16.336 4.805 7.053 1.00 92.50 162 TRP A CA 1
ATOM 1296 C C . TRP A 1 162 ? -16.493 3.795 8.196 1.00 92.50 162 TRP A C 1
ATOM 1298 O O . TRP A 1 162 ? -16.876 4.181 9.300 1.00 92.50 162 TRP A O 1
ATOM 1308 N N . TYR A 1 163 ? -16.096 2.536 7.986 1.00 91.19 163 TYR A N 1
ATOM 1309 C CA . TYR A 1 163 ? -16.121 1.504 9.025 1.00 91.19 163 TYR A CA 1
ATOM 1310 C C . TYR A 1 163 ? -15.307 1.907 10.265 1.00 91.19 163 TYR A C 1
ATOM 1312 O O . TYR A 1 163 ? -15.812 1.833 11.381 1.00 91.19 163 TYR A O 1
ATOM 1320 N N . PHE A 1 164 ? -14.074 2.394 10.095 1.00 88.88 164 PHE A N 1
ATOM 1321 C CA . PHE A 1 164 ? -13.225 2.821 11.214 1.00 88.88 164 PHE A CA 1
ATOM 1322 C C . PHE A 1 164 ? -13.728 4.078 11.934 1.00 88.88 164 PHE A C 1
ATOM 1324 O O . PHE A 1 164 ? -13.374 4.280 13.093 1.00 88.88 164 PHE A O 1
ATOM 1331 N N . LYS A 1 165 ? -14.527 4.919 11.267 1.00 87.88 165 LYS A N 1
ATOM 1332 C CA . LYS A 1 165 ? -15.097 6.140 11.853 1.00 87.88 165 LYS A CA 1
ATOM 1333 C C . LYS A 1 165 ? -16.438 5.924 12.546 1.00 87.88 165 LYS A C 1
ATOM 1335 O O . LYS 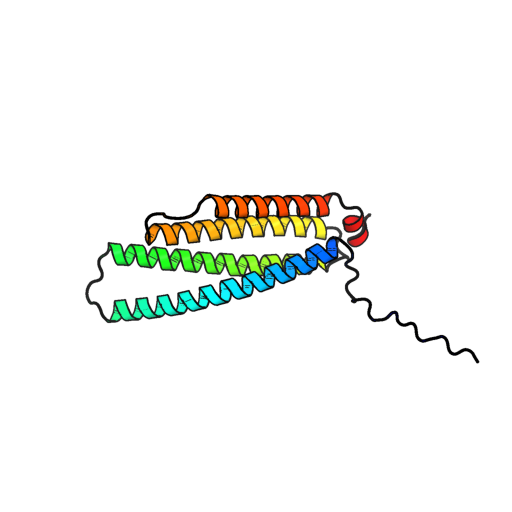A 1 165 ? -16.714 6.639 13.494 1.00 87.88 165 LYS A O 1
ATOM 1340 N N . ASN A 1 166 ? -17.263 4.993 12.071 1.00 86.94 166 ASN A N 1
ATOM 1341 C CA . ASN A 1 166 ? -18.668 4.907 12.486 1.00 86.94 166 ASN A CA 1
ATOM 1342 C C . ASN A 1 166 ? -19.030 3.586 13.176 1.00 86.94 166 ASN A C 1
ATOM 1344 O O . ASN A 1 166 ? -20.103 3.465 13.757 1.00 86.94 166 ASN A O 1
ATOM 1348 N N . SER A 1 167 ? -18.159 2.576 13.133 1.00 86.19 167 SER A N 1
ATOM 1349 C CA . SER A 1 167 ? -18.455 1.275 13.730 1.00 86.19 167 SER A CA 1
ATOM 1350 C C . SER A 1 167 ? -18.329 1.310 15.251 1.00 86.19 167 SER A C 1
ATOM 1352 O O . SER A 1 167 ? -17.221 1.377 15.787 1.00 86.19 167 SER A O 1
ATOM 1354 N N . THR A 1 168 ? -19.448 1.125 15.958 1.00 84.38 168 THR A N 1
ATOM 1355 C CA . THR A 1 168 ? -19.490 0.912 17.419 1.00 84.38 168 THR A CA 1
ATOM 1356 C C . THR A 1 168 ? -18.537 -0.200 17.856 1.00 84.38 168 THR A C 1
ATOM 1358 O O . THR A 1 168 ? -17.918 -0.123 18.911 1.00 84.38 168 THR A O 1
ATOM 1361 N N . ARG A 1 169 ? -18.339 -1.225 17.015 1.00 83.69 169 ARG A N 1
ATOM 1362 C CA . ARG A 1 169 ? -17.391 -2.311 17.290 1.00 83.69 169 ARG A CA 1
ATOM 1363 C C . ARG A 1 169 ? -15.941 -1.831 17.293 1.00 83.69 169 ARG A C 1
ATOM 136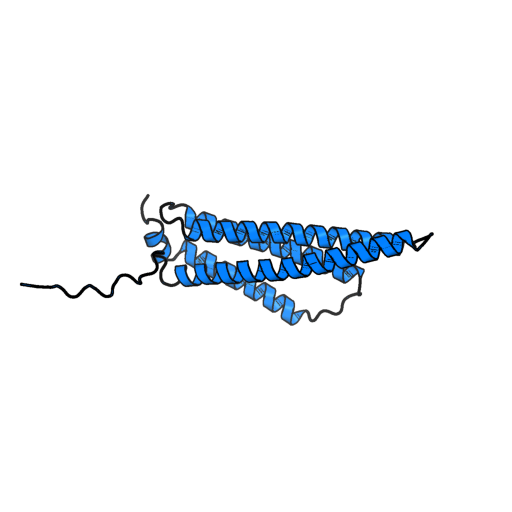5 O O . ARG A 1 169 ? -15.173 -2.296 18.129 1.00 83.69 169 ARG A O 1
ATOM 1372 N N . VAL A 1 170 ? -15.556 -0.943 16.374 1.00 83.94 170 VAL A N 1
ATOM 1373 C CA . VAL A 1 170 ? -14.204 -0.360 16.348 1.00 83.94 170 VAL A CA 1
ATOM 1374 C C . VAL A 1 170 ? -13.989 0.453 17.620 1.00 83.94 170 VAL A C 1
ATOM 1376 O O . VAL A 1 170 ? -13.008 0.211 18.317 1.00 83.94 170 VAL A O 1
ATOM 1379 N N . PHE A 1 171 ? -14.941 1.314 17.981 1.00 81.44 171 PHE A N 1
ATOM 1380 C CA . PHE A 1 171 ? -14.882 2.074 19.231 1.00 81.44 171 PHE A CA 1
ATOM 1381 C C . PHE A 1 171 ? -14.745 1.160 20.452 1.00 81.44 171 PHE A C 1
ATOM 1383 O O . PHE A 1 171 ? -13.766 1.266 21.182 1.00 81.44 171 PHE A O 1
ATOM 1390 N N . ASN A 1 172 ? -15.623 0.167 20.603 1.00 83.12 172 ASN A N 1
ATOM 1391 C CA . ASN A 1 172 ? -15.569 -0.781 21.719 1.00 83.12 172 ASN A CA 1
ATOM 1392 C C . ASN A 1 172 ? -14.265 -1.602 21.760 1.00 83.12 172 ASN A C 1
ATOM 1394 O O . ASN A 1 172 ? -13.852 -2.038 22.828 1.00 83.12 172 ASN A O 1
ATOM 1398 N N . THR A 1 173 ? -13.609 -1.829 20.615 1.00 82.25 173 THR A N 1
ATOM 1399 C CA . THR A 1 173 ? -12.359 -2.610 20.538 1.00 82.25 173 THR A CA 1
ATOM 1400 C C . THR A 1 173 ? -11.128 -1.803 20.950 1.00 82.25 173 THR A C 1
ATOM 1402 O O . THR A 1 173 ? -10.214 -2.374 21.540 1.00 82.25 173 THR A O 1
ATOM 1405 N N . TYR A 1 174 ? -11.083 -0.509 20.622 1.00 82.44 174 TYR A N 1
ATOM 1406 C CA . TYR A 1 174 ? -9.942 0.373 20.917 1.00 82.44 174 TYR A CA 1
ATOM 1407 C C . TYR A 1 174 ? -10.149 1.241 22.166 1.00 82.44 174 TYR A C 1
ATOM 1409 O O . TYR A 1 174 ? -9.338 2.122 22.442 1.00 82.44 174 TYR A O 1
ATOM 1417 N N . GLY A 1 175 ? -11.226 0.986 22.912 1.00 68.38 175 GLY A N 1
ATOM 1418 C CA . GLY A 1 175 ? -11.657 1.807 24.034 1.00 68.38 175 GLY A CA 1
ATOM 1419 C C . GLY A 1 175 ? -12.574 2.928 23.558 1.00 68.38 175 GLY A C 1
ATOM 1420 O O . GLY A 1 175 ? -12.121 3.968 23.083 1.00 68.38 175 GLY A O 1
ATOM 1421 N N . ALA A 1 176 ? -13.879 2.707 23.703 1.00 51.00 176 ALA A N 1
ATOM 1422 C CA . ALA A 1 176 ? -14.837 3.793 23.793 1.00 51.00 176 ALA A CA 1
ATOM 1423 C C . ALA A 1 176 ? -14.695 4.355 25.217 1.00 51.00 176 ALA A C 1
ATOM 1425 O O . ALA A 1 176 ? -14.904 3.606 26.168 1.00 51.00 176 ALA A O 1
ATOM 1426 N N . ASN A 1 177 ? -14.322 5.634 25.336 1.00 41.75 177 ASN A N 1
ATOM 1427 C CA . ASN A 1 177 ? -14.073 6.411 26.566 1.00 41.75 177 ASN A CA 1
ATOM 1428 C C . ASN A 1 177 ? -12.644 6.345 27.145 1.00 41.75 177 ASN A C 1
ATOM 1430 O O . ASN A 1 177 ? -12.412 5.774 28.208 1.00 41.75 177 ASN A O 1
ATOM 1434 N N . ALA A 1 178 ? -11.713 7.031 26.480 1.00 39.12 178 ALA A N 1
ATOM 1435 C CA . ALA A 1 178 ? -10.725 7.862 27.172 1.00 39.12 178 ALA A CA 1
ATOM 1436 C C . ALA A 1 178 ? -10.963 9.318 26.763 1.00 39.12 178 ALA A C 1
ATOM 1438 O O . ALA A 1 178 ? -11.262 9.523 25.560 1.00 39.12 178 ALA A O 1
#

Foldseek 3Di:
DDDPDPDPPPVPPPQPQDDPLVVVLVVLVVVLVVLVVVLVVLVVVLVVVVVVVVVVVVVDPDDPPLVVVLSVLLNVLSVLLSVLSVVLSVLSVVLSVLSSQQQALCSLVSNLVSLVVSLVSVVVSVVSVVSNCCSPPPDDDPVPVVVVVNVVSVVVSVVSNCCSVPPPVNCVRNDDDD

Radius of gyration: 23.07 Å; chains: 1; bounding box: 51×46×73 Å

pLDDT: mean 75.65, std 15.67, range [36.59, 94.62]

Secondary structure (DSSP, 8-state):
-------S---S-S----THHHHHHHHHHHHHHHHHHHHHHHHHHHHHHHHHHHHHHHH-S---HHHHHHHHHHHHHHHHHHHHHHHHHHHHHHHHHHHH-TT-TTHHHHHHHHHHHHHHHHHHHHHHHHHHHHHHH-----HHHHHHHHHHHHHHHHHHHHHHHH-HHHHHHH-S--